Protein AF-A0A0Q9QAR9-F1 (afdb_monomer_lite)

Foldseek 3Di:
DVVVVCVVVVVVVVVVVVVVVVVPPPPFVQDKDKEKAWEWDAACLGWIKIWIKIWIKGFQDPPDDCPRVLSRVQLHVQLHCLRHHDDPVRRDAAQDWGDRDPPDRDPGMDTDTIGTHDMDIHQDPVNCCVVVDD

Structure (mmCIF, N/CA/C/O backbone):
data_AF-A0A0Q9QAR9-F1
#
_entry.id   AF-A0A0Q9QAR9-F1
#
loop_
_atom_site.group_PDB
_atom_site.id
_atom_site.type_symbol
_atom_site.label_atom_id
_atom_site.label_alt_id
_atom_site.label_comp_id
_atom_site.label_asym_id
_atom_site.label_entity_id
_atom_site.label_seq_id
_atom_site.pdbx_PDB_ins_code
_atom_site.Cartn_x
_atom_site.Cartn_y
_atom_site.Cartn_z
_atom_site.occupancy
_atom_site.B_iso_or_equiv
_atom_site.auth_seq_id
_atom_site.auth_comp_id
_atom_site.auth_asym_id
_atom_site.auth_atom_id
_atom_site.pdbx_PDB_model_num
ATOM 1 N N . MET A 1 1 ? 28.937 3.954 -63.481 1.00 58.88 1 MET A N 1
ATOM 2 C CA . MET A 1 1 ? 29.493 3.533 -62.172 1.00 58.88 1 MET A CA 1
ATOM 3 C C . MET A 1 1 ? 28.773 4.138 -60.965 1.00 58.88 1 MET A C 1
ATOM 5 O O . MET A 1 1 ? 28.545 3.402 -60.018 1.00 58.88 1 MET A O 1
ATOM 9 N N . ALA A 1 2 ? 28.341 5.407 -60.992 1.00 59.66 2 ALA A N 1
ATOM 10 C CA . ALA A 1 2 ? 27.638 6.045 -59.862 1.00 59.66 2 ALA A CA 1
ATOM 11 C C . ALA A 1 2 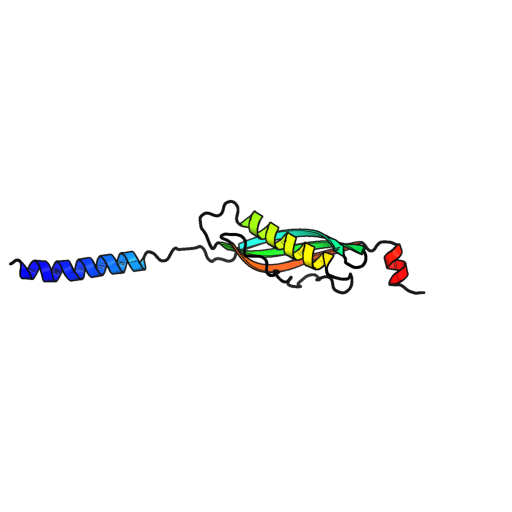? 26.324 5.349 -59.430 1.00 59.66 2 ALA A C 1
ATOM 13 O O . ALA A 1 2 ? 26.006 5.299 -58.247 1.00 59.66 2 ALA A O 1
ATOM 14 N N . TYR A 1 3 ? 25.590 4.754 -60.377 1.00 63.56 3 TYR A N 1
ATOM 15 C CA . TYR A 1 3 ? 24.317 4.070 -60.105 1.00 63.56 3 TYR A CA 1
ATOM 16 C C . TYR A 1 3 ? 24.479 2.788 -59.268 1.00 63.56 3 TYR A C 1
ATOM 18 O O . TYR A 1 3 ? 23.640 2.484 -58.429 1.00 63.56 3 TYR A O 1
ATOM 26 N N . LEU A 1 4 ? 25.590 2.066 -59.451 1.00 65.81 4 LEU A N 1
ATOM 27 C CA . LEU A 1 4 ? 25.896 0.833 -58.714 1.00 65.81 4 LEU A CA 1
ATOM 28 C C . LEU A 1 4 ? 26.221 1.111 -57.241 1.00 65.81 4 LEU A C 1
ATOM 30 O O . LEU A 1 4 ? 25.831 0.344 -56.369 1.00 65.81 4 LEU A O 1
ATOM 34 N N . LEU A 1 5 ? 26.879 2.240 -56.961 1.00 62.81 5 LEU A N 1
ATOM 35 C CA . LEU A 1 5 ? 27.154 2.689 -55.595 1.00 62.81 5 LEU A CA 1
ATOM 36 C C . LEU A 1 5 ? 25.866 3.076 -54.858 1.00 62.81 5 LEU A C 1
ATOM 38 O O . LEU A 1 5 ? 25.687 2.691 -53.707 1.00 62.81 5 LEU A O 1
ATOM 42 N N . LEU A 1 6 ? 24.935 3.764 -55.525 1.00 64.94 6 LEU A N 1
ATOM 43 C CA . LEU A 1 6 ? 23.644 4.144 -54.936 1.00 64.94 6 LEU A CA 1
ATOM 44 C C . LEU A 1 6 ? 22.796 2.929 -54.532 1.00 64.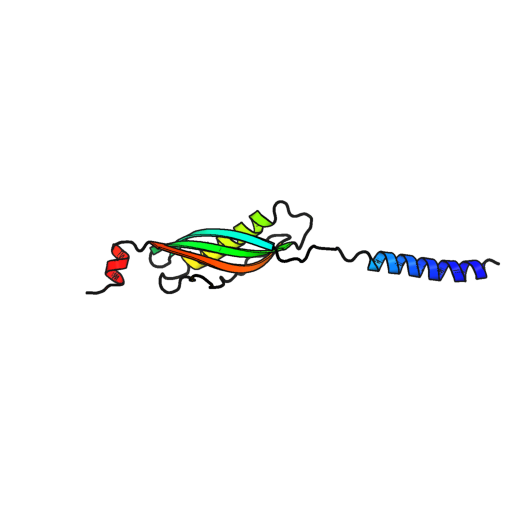94 6 LEU A C 1
ATOM 46 O O . LEU A 1 6 ? 22.219 2.925 -53.447 1.00 64.94 6 LEU A O 1
ATOM 50 N N . VAL A 1 7 ? 22.772 1.879 -55.359 1.00 72.00 7 VAL A N 1
ATOM 51 C CA . VAL A 1 7 ? 22.004 0.649 -55.083 1.00 72.00 7 VAL A CA 1
ATOM 52 C C . VAL A 1 7 ? 22.530 -0.108 -53.861 1.00 72.00 7 VAL A C 1
ATOM 54 O O . VAL A 1 7 ? 21.760 -0.810 -53.219 1.00 72.00 7 VAL A O 1
ATOM 57 N N . ILE A 1 8 ? 23.807 0.050 -53.501 1.00 72.00 8 ILE A N 1
ATOM 58 C CA . ILE A 1 8 ? 24.403 -0.605 -52.324 1.00 72.00 8 ILE A CA 1
ATOM 59 C C . ILE A 1 8 ? 24.289 0.288 -51.084 1.00 72.00 8 ILE A C 1
ATOM 61 O O . ILE A 1 8 ? 23.971 -0.194 -49.999 1.00 72.00 8 ILE A O 1
ATOM 65 N N . ILE A 1 9 ? 24.510 1.596 -51.234 1.00 75.00 9 ILE A N 1
ATOM 66 C CA . ILE A 1 9 ? 24.526 2.536 -50.106 1.00 75.00 9 ILE A CA 1
ATOM 67 C C . ILE A 1 9 ? 23.124 2.717 -49.513 1.00 75.00 9 ILE A C 1
ATOM 69 O O . ILE A 1 9 ? 22.976 2.712 -48.295 1.00 75.00 9 ILE A O 1
ATOM 73 N N . VAL A 1 10 ? 22.085 2.836 -50.344 1.00 74.94 10 VAL A N 1
ATOM 74 C CA . VAL A 1 10 ? 20.708 3.065 -49.872 1.00 74.94 10 VAL A CA 1
ATOM 75 C C . VAL A 1 10 ? 20.183 1.937 -48.966 1.00 74.94 10 VAL A C 1
ATOM 77 O O . VAL A 1 10 ? 19.732 2.249 -47.861 1.00 74.94 10 VAL A O 1
ATOM 80 N N . PRO A 1 11 ? 20.252 0.643 -49.339 1.00 74.06 11 PRO A N 1
ATOM 81 C CA . PRO A 1 11 ? 19.803 -0.430 -48.454 1.00 74.06 11 PRO A CA 1
ATOM 82 C C . PRO A 1 11 ? 20.705 -0.583 -47.228 1.00 74.06 11 PRO A C 1
ATOM 84 O O . PRO A 1 11 ? 20.200 -0.917 -46.160 1.00 74.06 11 PRO A O 1
ATOM 87 N N . LEU A 1 12 ? 22.006 -0.287 -47.340 1.00 79.38 12 LEU A N 1
ATOM 88 C CA . LEU A 1 12 ? 22.921 -0.321 -46.199 1.00 79.38 12 LEU A CA 1
ATOM 89 C C . LEU A 1 12 ? 22.542 0.733 -45.149 1.00 79.38 12 LE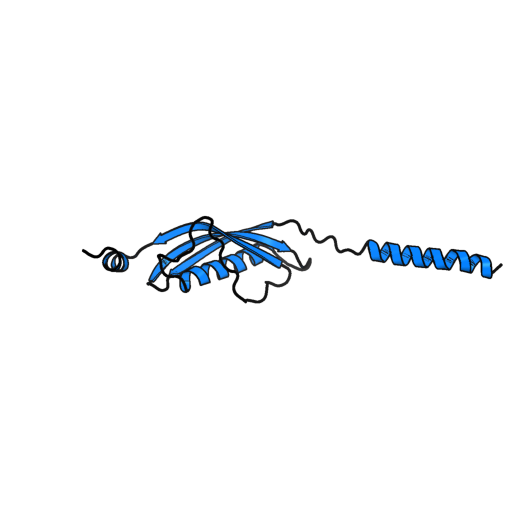U A C 1
ATOM 91 O O . LEU A 1 12 ? 22.476 0.418 -43.966 1.00 79.38 12 LEU A O 1
ATOM 95 N N . VAL A 1 13 ? 22.236 1.961 -45.579 1.00 77.19 13 VAL A N 1
ATOM 96 C CA . VAL A 1 13 ? 21.789 3.046 -44.690 1.00 77.19 13 VAL A CA 1
ATOM 97 C C . VAL A 1 13 ? 20.404 2.751 -44.109 1.00 77.19 13 VAL A C 1
ATOM 99 O O . VAL A 1 13 ? 20.169 2.976 -42.925 1.00 77.19 13 VAL A O 1
ATOM 102 N N . ALA A 1 14 ? 19.483 2.201 -44.903 1.00 74.50 14 ALA A N 1
ATOM 103 C CA . ALA A 1 14 ? 18.174 1.791 -44.397 1.00 74.50 14 ALA A CA 1
ATOM 104 C C . ALA A 1 14 ? 18.300 0.685 -43.335 1.00 74.50 14 ALA A C 1
ATOM 106 O O . ALA A 1 14 ? 17.637 0.746 -42.300 1.00 74.50 14 ALA A O 1
ATOM 107 N N . TYR A 1 15 ? 19.192 -0.284 -43.558 1.00 76.12 15 TYR A N 1
ATOM 108 C CA . TYR A 1 15 ? 19.470 -1.359 -42.612 1.00 76.12 15 TYR A CA 1
ATOM 109 C C . TYR A 1 15 ? 20.118 -0.840 -41.325 1.00 76.12 15 TYR A C 1
ATOM 111 O O . TYR A 1 15 ? 19.693 -1.230 -40.240 1.00 76.12 15 TYR A O 1
ATOM 119 N N . THR A 1 16 ? 21.089 0.076 -41.405 1.00 71.94 16 THR A N 1
ATOM 120 C CA . THR A 1 16 ? 21.712 0.651 -40.202 1.00 71.94 16 THR A CA 1
ATOM 121 C C . THR A 1 16 ? 20.734 1.511 -39.411 1.00 71.94 16 THR A C 1
ATOM 123 O O . THR A 1 16 ? 20.655 1.354 -38.198 1.00 71.94 16 THR A O 1
ATOM 126 N N . VAL A 1 17 ? 19.922 2.348 -40.063 1.00 74.25 17 VAL A N 1
ATOM 127 C CA . VAL A 1 17 ? 18.885 3.147 -39.382 1.00 74.25 17 VAL A CA 1
ATOM 128 C C . VAL A 1 17 ? 17.833 2.249 -38.730 1.00 74.25 17 VAL A C 1
ATOM 130 O O . VAL A 1 17 ? 17.424 2.500 -37.596 1.00 74.25 17 VAL A O 1
ATOM 133 N N . TRP A 1 18 ? 17.411 1.184 -39.412 1.00 71.44 18 TRP A N 1
ATOM 134 C CA . TRP A 1 18 ? 16.458 0.220 -38.864 1.00 71.44 18 TRP A CA 1
ATOM 135 C C . TRP A 1 18 ? 17.045 -0.586 -37.699 1.00 71.44 18 TRP A C 1
ATOM 137 O O . TRP A 1 18 ? 16.383 -0.758 -36.677 1.00 71.44 18 TRP A O 1
ATOM 147 N N . SER A 1 19 ? 18.305 -1.012 -37.807 1.00 62.31 19 SER A N 1
ATOM 148 C CA . SER A 1 19 ? 19.016 -1.732 -36.748 1.00 62.31 19 SER A CA 1
ATOM 149 C C . SER A 1 19 ? 19.245 -0.851 -35.520 1.00 62.31 19 SER A C 1
ATOM 151 O O . SER A 1 19 ? 19.011 -1.301 -34.405 1.00 62.31 19 SER A O 1
ATOM 153 N N . VAL A 1 20 ? 19.648 0.411 -35.698 1.00 62.09 20 VAL A N 1
ATOM 154 C CA . VAL A 1 20 ? 19.824 1.363 -34.588 1.00 62.09 20 VAL A CA 1
ATOM 155 C C . VAL A 1 20 ? 18.483 1.659 -33.912 1.00 62.09 20 VAL A C 1
ATOM 157 O O . VAL A 1 20 ? 18.403 1.666 -32.685 1.00 62.09 20 VAL A O 1
ATOM 160 N N . ARG A 1 21 ? 17.401 1.815 -34.689 1.00 59.09 21 ARG A N 1
ATOM 161 C CA . ARG A 1 21 ? 16.047 1.978 -34.136 1.00 59.09 21 ARG A CA 1
ATOM 162 C C . ARG A 1 21 ? 15.565 0.760 -33.348 1.00 59.09 21 ARG A C 1
ATOM 164 O O . ARG A 1 21 ? 14.929 0.957 -32.323 1.00 59.09 21 ARG A O 1
ATOM 171 N N . ARG A 1 22 ? 15.877 -0.469 -33.777 1.00 55.59 22 ARG A N 1
ATOM 172 C CA . ARG A 1 22 ? 15.522 -1.685 -33.018 1.00 55.59 22 ARG A CA 1
ATOM 173 C C . ARG A 1 22 ? 16.310 -1.851 -31.721 1.00 55.59 22 ARG A C 1
ATOM 175 O O . ARG A 1 22 ? 15.789 -2.436 -30.788 1.00 55.59 22 ARG A O 1
ATOM 182 N N . VAL A 1 23 ? 17.553 -1.376 -31.664 1.00 53.91 23 VAL A N 1
ATOM 183 C CA . VAL A 1 23 ? 18.396 -1.503 -30.458 1.00 53.91 23 VAL A CA 1
ATOM 184 C C . VAL A 1 23 ? 18.028 -0.458 -29.395 1.00 53.91 23 VAL A C 1
ATOM 186 O O . VAL A 1 23 ? 18.443 -0.574 -28.251 1.00 53.91 23 VAL A O 1
ATOM 189 N N . THR A 1 24 ? 17.206 0.536 -29.743 1.00 45.97 24 THR A N 1
ATOM 190 C CA . THR A 1 24 ? 16.729 1.562 -28.805 1.00 45.97 24 THR A CA 1
ATOM 191 C C . THR A 1 24 ? 15.353 1.202 -28.233 1.00 45.97 24 THR A C 1
ATOM 193 O O . THR A 1 24 ? 14.478 2.055 -28.120 1.00 45.97 24 THR A O 1
ATOM 196 N N . GLU A 1 25 ? 15.124 -0.063 -27.889 1.00 46.88 25 GLU A N 1
ATOM 197 C CA . GLU A 1 25 ? 14.182 -0.349 -26.808 1.00 46.88 25 GLU A CA 1
ATOM 198 C C . GLU A 1 25 ? 14.959 -0.062 -25.524 1.00 46.88 25 GLU A C 1
ATOM 200 O O . GLU A 1 25 ? 15.987 -0.706 -25.291 1.00 46.88 25 GLU A O 1
ATOM 205 N N . PRO A 1 26 ? 14.584 0.956 -24.732 1.00 54.59 26 PRO A N 1
ATOM 206 C CA . PRO A 1 26 ? 15.240 1.158 -23.461 1.00 54.59 26 PRO A CA 1
ATOM 207 C C . PRO A 1 26 ? 14.968 -0.103 -22.644 1.00 54.59 26 PRO A C 1
ATOM 209 O O . PRO A 1 26 ? 13.824 -0.412 -22.323 1.00 54.59 26 PRO A O 1
ATOM 212 N N . TRP A 1 27 ? 16.027 -0.857 -22.381 1.00 50.94 27 TRP A N 1
ATOM 213 C CA . TRP A 1 27 ? 16.095 -1.999 -21.475 1.00 50.94 27 TRP A CA 1
ATOM 214 C C . TRP A 1 27 ? 15.795 -1.548 -20.041 1.00 50.94 27 TRP A C 1
ATOM 216 O O . TRP A 1 27 ? 16.640 -1.625 -19.152 1.00 50.94 27 TRP A O 1
ATOM 226 N N . PHE A 1 28 ? 14.620 -0.974 -19.807 1.00 55.56 28 PHE A N 1
ATOM 227 C CA . PHE A 1 28 ? 14.146 -0.774 -18.456 1.00 55.56 28 PHE A CA 1
ATOM 228 C C . PHE A 1 28 ? 14.027 -2.158 -17.839 1.00 55.56 28 PHE A C 1
ATOM 230 O O . PHE A 1 28 ? 13.405 -3.058 -18.404 1.00 55.56 28 PHE A O 1
ATOM 237 N N . ASP A 1 29 ? 14.727 -2.331 -16.726 1.00 60.78 29 ASP A N 1
ATOM 238 C CA . ASP A 1 29 ? 14.614 -3.492 -15.866 1.00 60.78 29 ASP A CA 1
ATOM 239 C C . ASP A 1 29 ? 13.186 -3.493 -15.304 1.00 60.78 29 ASP A C 1
ATOM 241 O O . ASP A 1 29 ? 12.920 -2.936 -14.243 1.00 60.78 29 ASP A O 1
ATOM 245 N N . ASP A 1 30 ? 12.253 -4.042 -16.085 1.00 65.25 30 ASP A N 1
ATOM 246 C CA . ASP A 1 30 ? 10.821 -4.162 -15.771 1.00 65.25 30 ASP A CA 1
ATOM 247 C C . ASP A 1 30 ? 10.571 -5.325 -14.793 1.00 65.25 30 ASP A C 1
ATOM 249 O O . ASP A 1 30 ? 9.459 -5.833 -14.651 1.00 65.25 30 ASP A O 1
ATOM 253 N N . ALA A 1 31 ? 11.636 -5.798 -14.136 1.00 78.44 31 ALA A N 1
ATOM 254 C CA . ALA A 1 31 ? 11.539 -6.776 -13.077 1.00 78.44 31 ALA A CA 1
ATOM 255 C C . ALA A 1 31 ? 10.823 -6.138 -11.875 1.00 78.44 31 ALA A C 1
ATOM 257 O O . ALA A 1 31 ? 11.229 -5.060 -11.424 1.00 78.44 31 ALA A O 1
ATOM 258 N N . PRO A 1 32 ? 9.786 -6.797 -11.330 1.00 84.69 32 PRO A N 1
ATOM 259 C CA . PRO A 1 32 ? 9.137 -6.330 -10.119 1.00 84.69 32 PRO A CA 1
ATOM 260 C C . PRO A 1 32 ? 10.148 -6.313 -8.972 1.00 84.69 32 PRO A C 1
ATOM 262 O O . PRO A 1 32 ? 10.948 -7.236 -8.793 1.00 84.69 32 PRO A O 1
ATOM 265 N N . ARG A 1 33 ? 10.118 -5.228 -8.207 1.00 90.06 33 ARG A N 1
ATOM 266 C CA . ARG A 1 33 ? 10.948 -4.995 -7.028 1.00 90.06 33 ARG A CA 1
ATOM 267 C C . ARG A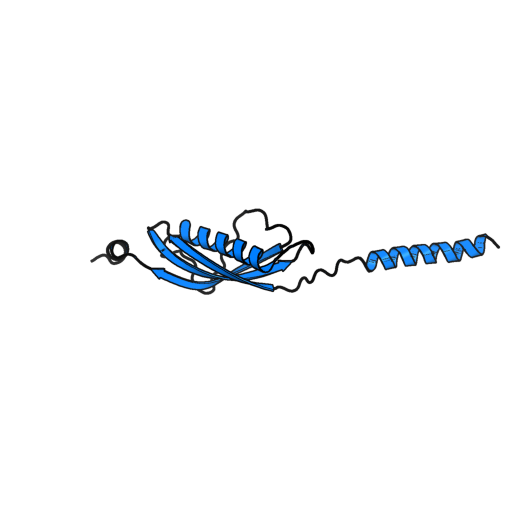 1 33 ? 10.062 -4.835 -5.807 1.00 90.06 33 ARG A C 1
ATOM 269 O O . ARG A 1 33 ? 8.889 -4.493 -5.921 1.00 90.06 33 ARG A O 1
ATOM 276 N N . HIS A 1 34 ? 10.656 -5.063 -4.645 1.00 93.06 34 HIS A N 1
ATOM 277 C CA . HIS A 1 34 ? 9.957 -5.070 -3.369 1.00 93.06 34 HIS A CA 1
ATOM 278 C C . HIS A 1 34 ? 10.530 -3.980 -2.463 1.00 93.06 34 HIS A C 1
ATOM 280 O O . HIS A 1 34 ? 11.746 -3.786 -2.423 1.00 93.06 34 HIS A O 1
ATOM 286 N N . ALA A 1 35 ? 9.656 -3.265 -1.764 1.00 93.62 35 ALA A N 1
ATOM 287 C CA . ALA A 1 35 ? 9.990 -2.321 -0.704 1.00 93.62 35 ALA A CA 1
ATOM 288 C C . ALA A 1 35 ? 9.091 -2.583 0.510 1.00 93.62 35 ALA A C 1
ATOM 290 O O . ALA A 1 35 ? 8.028 -3.192 0.390 1.00 93.62 35 ALA A O 1
ATOM 291 N N . TRP A 1 36 ? 9.504 -2.105 1.680 1.00 95.38 36 TRP A N 1
ATOM 292 C CA . TRP A 1 36 ? 8.721 -2.208 2.909 1.00 95.38 36 TRP A CA 1
ATOM 293 C C . TRP A 1 36 ? 8.154 -0.846 3.288 1.00 95.38 36 TRP A C 1
ATOM 295 O O . TRP A 1 36 ? 8.881 0.144 3.305 1.00 95.38 36 TRP A O 1
ATOM 305 N N . ALA A 1 37 ? 6.867 -0.806 3.622 1.00 94.62 37 ALA A N 1
ATOM 306 C CA . ALA A 1 37 ? 6.187 0.386 4.110 1.00 94.62 37 ALA A CA 1
ATOM 307 C C . ALA A 1 37 ? 5.577 0.124 5.489 1.00 94.62 37 ALA A C 1
ATOM 309 O O . ALA A 1 37 ? 5.052 -0.959 5.754 1.00 94.62 37 ALA A O 1
ATOM 310 N N . SER A 1 38 ? 5.606 1.127 6.368 1.00 95.31 38 SER A N 1
ATOM 311 C CA . SER A 1 38 ? 4.969 1.041 7.684 1.00 95.31 38 SER A CA 1
ATOM 312 C C . SER A 1 38 ? 4.230 2.328 8.023 1.00 95.31 38 SER A C 1
ATOM 314 O O . SER A 1 38 ? 4.762 3.424 7.886 1.00 95.31 38 SER A O 1
ATOM 316 N N . ALA A 1 39 ? 2.992 2.217 8.494 1.00 94.44 39 ALA A N 1
ATOM 317 C CA . ALA A 1 39 ? 2.208 3.374 8.896 1.00 94.44 39 ALA A CA 1
ATOM 318 C C . ALA A 1 39 ? 1.577 3.153 10.265 1.00 94.44 39 ALA A C 1
ATOM 320 O O . ALA A 1 39 ? 1.020 2.097 10.557 1.00 94.44 39 ALA A O 1
ATOM 321 N N . ARG A 1 40 ? 1.623 4.198 11.094 1.00 93.19 40 ARG A N 1
ATOM 322 C CA . ARG A 1 40 ? 0.891 4.275 12.357 1.00 93.19 40 ARG A CA 1
ATOM 323 C C . ARG A 1 40 ? -0.010 5.498 12.338 1.00 93.19 40 ARG A C 1
ATOM 325 O O . ARG A 1 40 ? 0.470 6.608 12.113 1.00 93.19 40 ARG A O 1
ATOM 332 N N . ALA A 1 41 ? -1.297 5.302 12.585 1.00 92.00 41 ALA A N 1
ATOM 333 C CA . ALA A 1 41 ? -2.271 6.384 12.659 1.00 92.00 41 ALA A CA 1
ATOM 334 C C . ALA A 1 41 ? -3.466 5.994 13.534 1.00 92.00 41 ALA A C 1
ATOM 336 O O . ALA A 1 41 ? -3.628 4.833 13.910 1.00 92.00 41 ALA A O 1
ATOM 337 N N . SER A 1 42 ? -4.292 6.981 13.871 1.00 91.56 42 SER A N 1
ATOM 338 C CA . SER A 1 42 ? -5.580 6.731 14.512 1.00 91.56 42 SER A CA 1
ATOM 339 C C . SER A 1 42 ? -6.643 6.457 13.454 1.00 91.56 42 SER A C 1
ATOM 341 O O . SER A 1 42 ? -6.738 7.200 12.476 1.00 91.56 42 SER A O 1
ATOM 343 N N . SER A 1 43 ? -7.437 5.412 13.664 1.00 91.25 43 SER A N 1
ATOM 344 C CA . SER A 1 43 ? -8.596 5.086 12.843 1.00 91.25 43 SER A CA 1
ATOM 345 C C . SER A 1 43 ? -9.714 6.118 13.006 1.00 91.25 43 SER A C 1
ATOM 347 O O . SER A 1 43 ? -9.692 6.934 13.934 1.00 91.25 43 SER A O 1
ATOM 349 N N . ALA A 1 44 ? -10.724 6.074 12.135 1.00 89.31 44 ALA A N 1
ATOM 350 C CA . ALA A 1 44 ? -11.860 7.002 12.171 1.00 89.31 44 ALA A CA 1
ATOM 351 C C . ALA A 1 44 ? -12.653 6.956 13.496 1.00 89.31 44 ALA A C 1
ATOM 353 O O . ALA A 1 44 ? -13.288 7.929 13.896 1.00 89.31 44 ALA A O 1
ATOM 354 N N . ASP A 1 45 ? -12.616 5.815 14.177 1.00 86.94 45 ASP A N 1
ATOM 355 C CA . ASP A 1 45 ? -13.193 5.526 15.491 1.00 86.94 45 ASP A CA 1
ATOM 356 C C . ASP A 1 45 ? -12.195 5.699 16.656 1.00 86.94 45 ASP A C 1
ATOM 358 O O . ASP A 1 45 ? -12.532 5.439 17.810 1.00 86.94 45 ASP A O 1
ATOM 362 N N . GLY A 1 46 ? -10.987 6.200 16.383 1.00 84.06 46 GLY A N 1
ATOM 363 C CA . GLY A 1 46 ? -10.024 6.628 17.399 1.00 84.06 46 GLY A CA 1
ATOM 364 C C . GLY A 1 46 ? -9.146 5.520 17.985 1.00 84.06 46 GLY A C 1
ATOM 365 O O . GLY A 1 46 ? -8.484 5.758 18.997 1.00 84.06 46 GLY A O 1
ATOM 366 N N . ALA A 1 47 ? -9.104 4.326 17.385 1.00 86.94 47 ALA A N 1
ATOM 367 C CA . ALA A 1 47 ? -8.116 3.314 17.758 1.00 86.94 47 ALA A CA 1
ATOM 368 C C . ALA A 1 47 ? -6.766 3.613 17.113 1.00 86.94 47 ALA A C 1
ATOM 370 O O . ALA A 1 47 ? -6.706 4.049 15.968 1.00 86.94 47 ALA A O 1
ATOM 371 N N . LEU A 1 48 ? -5.674 3.336 17.817 1.00 90.56 48 LEU A N 1
ATOM 372 C CA . LEU A 1 48 ? -4.344 3.419 17.224 1.00 90.56 48 LEU A CA 1
ATOM 373 C C . LEU A 1 48 ? -4.079 2.133 16.447 1.00 90.56 48 LEU A C 1
ATOM 375 O O . LEU A 1 48 ? -4.049 1.060 17.037 1.00 90.56 48 LEU A O 1
ATOM 379 N N . ALA A 1 49 ? -3.862 2.236 15.141 1.00 92.25 49 ALA A N 1
ATOM 380 C CA . ALA A 1 49 ? -3.481 1.109 14.303 1.00 92.25 49 ALA A CA 1
ATOM 381 C C . ALA A 1 49 ? -2.067 1.305 13.752 1.00 92.25 49 ALA A C 1
ATOM 383 O O . ALA A 1 49 ? -1.658 2.421 13.410 1.00 92.25 49 ALA A O 1
ATOM 384 N N . ARG A 1 50 ? -1.325 0.205 13.671 1.00 93.50 50 ARG A N 1
ATOM 385 C CA . ARG A 1 50 ? -0.038 0.081 13.000 1.00 93.50 50 ARG A CA 1
ATOM 386 C C . ARG A 1 50 ? -0.170 -1.000 11.936 1.00 93.50 50 ARG A C 1
ATOM 388 O O . ARG A 1 50 ? -0.487 -2.141 12.253 1.00 93.50 50 ARG A O 1
ATOM 395 N N . LEU A 1 51 ? 0.093 -0.633 10.691 1.00 93.81 51 LEU A N 1
ATOM 396 C CA . LEU A 1 51 ? 0.120 -1.552 9.561 1.00 93.81 51 LEU A CA 1
ATOM 397 C C . LEU A 1 51 ? 1.518 -1.560 8.952 1.00 93.81 51 LEU A C 1
ATOM 399 O O . LEU A 1 51 ? 2.158 -0.512 8.847 1.00 93.81 51 LEU A O 1
ATOM 403 N N . GLU A 1 52 ? 1.967 -2.733 8.535 1.00 95.38 52 GLU A N 1
ATOM 404 C CA . GLU A 1 52 ? 3.178 -2.929 7.742 1.00 95.38 52 GLU A CA 1
ATOM 405 C C . GLU A 1 52 ? 2.780 -3.650 6.460 1.00 95.38 52 GLU A C 1
ATOM 407 O O . GLU A 1 52 ? 1.937 -4.550 6.490 1.00 95.38 52 GLU A O 1
ATOM 412 N N . ALA A 1 53 ? 3.345 -3.227 5.334 1.00 96.00 53 ALA A N 1
ATOM 413 C CA . ALA A 1 53 ? 3.030 -3.783 4.031 1.00 96.00 53 ALA A CA 1
ATOM 414 C C . ALA A 1 53 ? 4.272 -3.955 3.171 1.00 96.00 53 ALA A C 1
ATOM 416 O O . ALA A 1 53 ? 5.233 -3.185 3.248 1.00 96.00 53 ALA A O 1
ATOM 417 N N . GLU A 1 54 ? 4.198 -4.959 2.314 1.00 96.56 54 GLU A N 1
ATOM 418 C CA . GLU A 1 54 ? 5.111 -5.157 1.209 1.00 96.56 54 GLU A CA 1
ATOM 419 C C . GLU A 1 54 ? 4.581 -4.399 -0.011 1.00 96.56 54 GLU A C 1
ATOM 421 O O . GLU A 1 54 ? 3.412 -4.517 -0.388 1.00 96.56 54 GLU A O 1
ATOM 426 N N . VAL A 1 55 ? 5.445 -3.594 -0.617 1.00 95.12 55 VAL A N 1
ATOM 427 C CA . VAL A 1 55 ? 5.145 -2.774 -1.787 1.00 95.12 55 VAL A CA 1
ATOM 428 C C . VAL A 1 55 ? 5.847 -3.379 -2.989 1.00 95.12 55 VAL A C 1
ATOM 430 O O . VAL A 1 55 ? 7.077 -3.423 -3.024 1.00 95.12 55 VAL A O 1
ATOM 433 N N . THR A 1 56 ? 5.078 -3.805 -3.988 1.00 94.12 56 THR A N 1
ATOM 434 C CA . THR A 1 56 ? 5.630 -4.247 -5.272 1.00 94.12 56 THR A CA 1
ATOM 435 C C . THR A 1 56 ? 5.654 -3.067 -6.232 1.00 94.12 56 THR A C 1
ATOM 437 O O . THR A 1 56 ? 4.631 -2.413 -6.437 1.00 94.12 56 THR A O 1
ATOM 440 N N . TYR A 1 57 ? 6.811 -2.769 -6.815 1.00 92.56 57 TYR A N 1
ATOM 441 C CA . TYR A 1 57 ? 6.990 -1.630 -7.710 1.0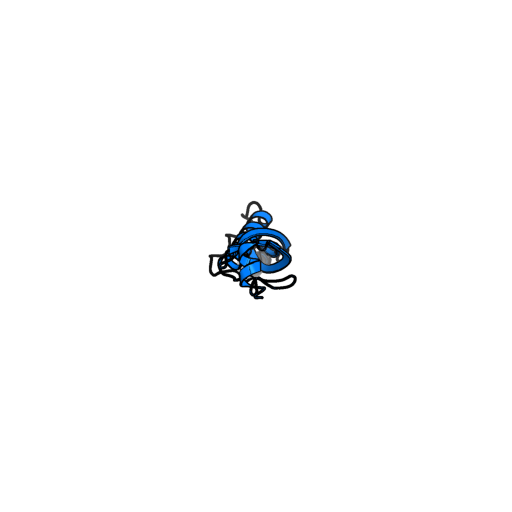0 92.56 57 TYR A CA 1
ATOM 442 C C . TYR A 1 57 ? 7.935 -1.942 -8.870 1.00 92.56 57 TYR A C 1
ATOM 444 O O . TYR A 1 57 ? 8.763 -2.849 -8.809 1.00 92.56 57 TYR A O 1
ATOM 452 N N . ARG A 1 58 ? 7.854 -1.121 -9.914 1.00 90.81 58 ARG A N 1
ATOM 453 C CA . ARG A 1 58 ? 8.747 -1.124 -11.075 1.00 90.81 58 ARG A CA 1
ATOM 454 C C . ARG A 1 58 ? 9.268 0.279 -11.358 1.00 90.81 58 ARG A C 1
ATOM 456 O O . ARG A 1 58 ? 8.614 1.279 -11.054 1.00 90.81 58 ARG A O 1
ATOM 463 N N . ILE A 1 59 ? 10.461 0.361 -11.937 1.00 89.06 59 ILE A N 1
ATOM 464 C CA . ILE A 1 59 ? 11.114 1.636 -12.253 1.00 89.06 59 ILE A CA 1
ATOM 465 C C . ILE A 1 59 ? 10.750 2.020 -13.685 1.00 89.06 59 ILE A C 1
ATOM 467 O O . ILE A 1 59 ? 11.061 1.292 -14.623 1.00 89.06 59 ILE A O 1
ATOM 471 N N . THR A 1 60 ? 10.109 3.173 -13.855 1.00 87.06 60 THR A N 1
ATOM 472 C CA . THR A 1 60 ? 9.664 3.683 -15.161 1.00 87.06 60 THR A CA 1
ATOM 473 C C . THR A 1 60 ? 10.562 4.796 -15.707 1.00 87.06 60 THR A C 1
ATOM 475 O O . THR A 1 60 ? 10.476 5.117 -16.891 1.00 87.06 60 THR A O 1
ATOM 478 N N . ASP A 1 61 ? 11.454 5.361 -14.882 1.00 84.19 61 ASP A N 1
ATOM 479 C CA . ASP A 1 61 ? 12.452 6.360 -15.285 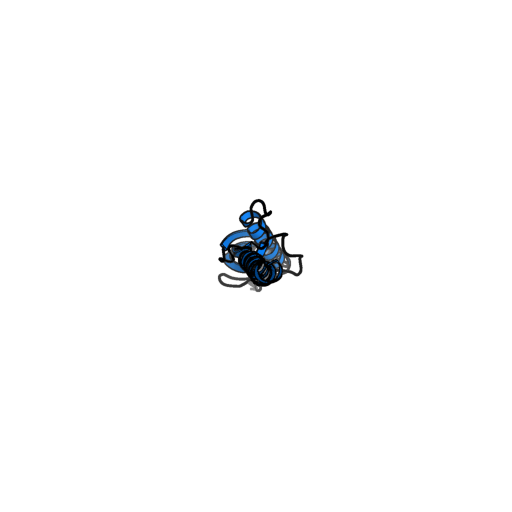1.00 84.19 61 ASP A CA 1
ATOM 480 C C . ASP A 1 61 ? 13.820 6.085 -14.630 1.00 84.19 61 ASP A C 1
ATOM 482 O O . ASP A 1 61 ? 13.938 5.878 -13.422 1.00 84.19 61 ASP A O 1
ATOM 486 N N . ALA A 1 62 ? 14.885 6.125 -15.433 1.00 75.12 62 ALA A N 1
ATOM 487 C CA . ALA A 1 62 ? 16.261 5.896 -15.000 1.00 75.12 62 ALA A CA 1
ATOM 488 C C . ALA A 1 62 ? 16.838 7.079 -14.197 1.00 75.12 62 ALA A C 1
ATOM 490 O O . ALA A 1 62 ? 17.886 6.944 -13.566 1.00 75.12 62 ALA A O 1
ATOM 491 N N . GLY A 1 63 ? 16.177 8.242 -14.222 1.00 82.12 63 GLY A N 1
ATOM 492 C CA . GLY A 1 63 ? 16.559 9.432 -13.462 1.00 82.12 63 GLY A CA 1
ATOM 493 C C . GLY A 1 63 ? 16.189 9.391 -11.975 1.00 82.12 63 GLY A C 1
ATOM 494 O O . GLY A 1 63 ? 16.580 10.295 -11.229 1.00 82.12 63 GLY A O 1
ATOM 495 N N . VAL A 1 64 ? 15.450 8.370 -11.528 1.00 83.81 64 VAL A N 1
ATOM 496 C CA . VAL A 1 64 ? 14.976 8.272 -10.144 1.00 83.81 64 VAL A CA 1
ATOM 497 C C . VAL A 1 64 ? 16.129 8.047 -9.176 1.00 83.81 64 VAL A C 1
ATOM 499 O O . VAL A 1 64 ? 16.848 7.049 -9.225 1.00 83.81 64 VAL A O 1
ATOM 502 N N . ARG A 1 65 ? 16.267 8.975 -8.227 1.00 81.12 65 ARG A N 1
ATOM 503 C CA . ARG A 1 65 ? 17.128 8.799 -7.058 1.00 81.12 65 ARG A CA 1
ATOM 504 C C . ARG A 1 65 ? 16.320 8.101 -5.965 1.00 81.12 65 ARG A C 1
ATOM 506 O O . ARG A 1 65 ? 15.314 8.642 -5.520 1.00 81.12 65 ARG A O 1
ATOM 513 N N . SER A 1 66 ? 16.789 6.924 -5.555 1.00 89.44 66 SER A N 1
ATOM 514 C CA . SER A 1 66 ? 16.178 6.059 -4.535 1.00 89.44 66 SER A CA 1
ATOM 515 C C . SER A 1 66 ? 14.724 5.639 -4.834 1.00 89.44 66 SER A C 1
ATOM 517 O O . SER A 1 66 ? 13.785 6.125 -4.205 1.00 89.44 66 SER A O 1
ATOM 519 N N . PRO A 1 67 ? 14.507 4.747 -5.820 1.00 89.56 67 PRO A N 1
ATOM 520 C CA . PRO A 1 67 ? 13.164 4.277 -6.173 1.00 89.56 67 PRO A CA 1
ATOM 521 C C . PRO A 1 67 ? 12.495 3.480 -5.042 1.00 89.56 67 PRO A C 1
ATOM 523 O O . PRO A 1 67 ? 11.276 3.513 -4.918 1.00 89.56 67 PRO A O 1
ATOM 526 N N . GLU A 1 68 ? 13.287 2.812 -4.200 1.00 91.25 68 GLU A N 1
ATOM 527 C CA . GLU A 1 68 ? 12.804 2.064 -3.037 1.00 91.25 68 GLU A CA 1
ATOM 528 C C . GLU A 1 68 ? 12.163 2.987 -1.994 1.00 91.25 68 GLU A C 1
ATOM 530 O O . GLU A 1 68 ? 11.028 2.745 -1.596 1.00 91.25 68 GLU A O 1
ATOM 535 N N . ASP A 1 69 ? 12.831 4.088 -1.626 1.00 91.75 69 ASP A N 1
ATOM 536 C CA . ASP A 1 69 ? 12.295 5.058 -0.660 1.00 91.75 69 ASP A CA 1
ATOM 537 C C . ASP A 1 69 ? 11.005 5.709 -1.174 1.00 91.75 69 ASP A C 1
ATOM 539 O O . ASP A 1 69 ? 10.064 5.940 -0.417 1.00 91.75 69 ASP A O 1
ATOM 543 N N . GLN A 1 70 ? 10.935 5.991 -2.480 1.00 91.56 70 GLN A N 1
ATOM 544 C CA . GLN A 1 70 ? 9.726 6.542 -3.091 1.00 91.56 70 GLN A CA 1
ATOM 545 C C . GLN A 1 70 ? 8.573 5.534 -3.079 1.00 91.56 70 GLN A C 1
ATOM 547 O O . GLN A 1 70 ? 7.443 5.908 -2.770 1.00 91.56 70 GLN A O 1
ATOM 552 N N . ALA A 1 71 ? 8.844 4.262 -3.385 1.00 92.06 71 ALA A N 1
ATOM 553 C CA . ALA A 1 71 ? 7.836 3.209 -3.330 1.00 92.06 71 ALA A CA 1
ATOM 554 C C . ALA A 1 71 ? 7.346 2.988 -1.891 1.00 92.06 71 ALA A C 1
ATOM 556 O O . ALA A 1 71 ? 6.138 2.914 -1.660 1.00 92.06 71 ALA A O 1
ATOM 557 N N . ALA A 1 72 ? 8.267 2.970 -0.922 1.00 93.00 72 ALA A N 1
ATOM 558 C CA . ALA A 1 72 ? 7.947 2.898 0.498 1.00 93.00 72 ALA A CA 1
ATOM 559 C C . ALA A 1 72 ? 7.048 4.068 0.922 1.00 93.00 72 ALA A C 1
ATOM 561 O O . ALA A 1 72 ? 5.988 3.833 1.492 1.00 93.00 72 ALA A O 1
ATOM 562 N N . GLN A 1 73 ? 7.392 5.307 0.553 1.00 92.88 73 GLN A N 1
ATOM 563 C CA . GLN A 1 73 ? 6.591 6.497 0.858 1.00 92.88 73 GLN A CA 1
ATOM 564 C C . GLN A 1 73 ? 5.161 6.405 0.299 1.00 92.88 73 GLN A C 1
ATOM 566 O O . GLN A 1 73 ? 4.198 6.691 1.011 1.00 92.88 73 GLN A O 1
ATOM 571 N N . VAL A 1 74 ? 5.004 5.969 -0.956 1.00 92.31 74 VAL A N 1
ATOM 572 C CA . VAL A 1 74 ? 3.679 5.764 -1.570 1.00 92.31 74 VAL A CA 1
ATOM 573 C C . VAL A 1 74 ? 2.879 4.708 -0.802 1.00 92.31 74 VAL A C 1
ATOM 575 O O . VAL A 1 74 ? 1.694 4.914 -0.523 1.00 92.31 74 VAL A O 1
ATOM 578 N N . GLY A 1 75 ? 3.523 3.601 -0.421 1.00 93.50 75 GLY A N 1
ATOM 579 C CA . GLY A 1 75 ? 2.921 2.565 0.415 1.00 93.50 75 GLY A CA 1
ATOM 580 C C . GLY A 1 75 ? 2.500 3.093 1.787 1.00 93.50 75 GLY A C 1
ATOM 581 O O . GLY A 1 75 ? 1.375 2.850 2.220 1.00 93.50 75 GLY A O 1
ATOM 582 N N . GLU A 1 76 ? 3.350 3.875 2.454 1.00 94.38 76 GLU A N 1
ATOM 583 C CA . GLU A 1 76 ? 3.046 4.477 3.755 1.00 94.38 76 GLU A CA 1
ATOM 584 C C . GLU A 1 76 ? 1.844 5.415 3.687 1.00 94.38 76 GLU A C 1
ATOM 586 O O . GLU A 1 76 ? 0.979 5.381 4.565 1.00 94.38 76 GLU A O 1
ATOM 591 N N . ASP A 1 77 ? 1.755 6.235 2.642 1.00 93.62 77 ASP A N 1
ATOM 592 C CA . ASP A 1 77 ? 0.641 7.159 2.451 1.00 93.62 77 ASP A CA 1
ATOM 593 C C . ASP A 1 77 ? -0.663 6.415 2.112 1.00 93.62 77 ASP A C 1
ATOM 595 O O . ASP A 1 77 ? -1.740 6.796 2.585 1.00 93.62 77 ASP A O 1
ATOM 599 N N . ALA A 1 78 ? -0.593 5.316 1.353 1.00 92.81 78 ALA A N 1
ATOM 600 C CA . ALA A 1 78 ? -1.733 4.427 1.120 1.00 92.81 78 ALA A CA 1
ATOM 601 C C . ALA A 1 78 ? -2.220 3.769 2.424 1.00 92.81 78 ALA A C 1
ATOM 603 O O . ALA A 1 78 ? -3.404 3.873 2.760 1.00 92.81 78 ALA A O 1
ATOM 604 N N . LEU A 1 79 ? -1.310 3.185 3.210 1.00 93.88 79 LEU A N 1
ATOM 605 C CA . LEU A 1 79 ? -1.624 2.586 4.511 1.00 93.88 79 LEU A CA 1
ATOM 606 C C . LEU A 1 79 ? -2.198 3.610 5.490 1.00 93.88 79 LEU A C 1
ATOM 608 O O . LEU A 1 79 ? -3.210 3.356 6.142 1.00 93.88 79 LEU A O 1
ATOM 612 N N . ARG A 1 80 ? -1.585 4.794 5.583 1.00 94.44 80 ARG A N 1
ATOM 613 C CA . ARG A 1 80 ? -2.042 5.861 6.477 1.00 94.44 80 ARG A CA 1
ATOM 614 C C . ARG A 1 80 ? -3.457 6.300 6.123 1.00 94.44 80 ARG A C 1
ATOM 616 O O . ARG A 1 80 ? -4.271 6.479 7.025 1.00 94.44 80 ARG A O 1
ATOM 623 N N . ARG A 1 81 ? -3.781 6.430 4.831 1.00 93.12 81 ARG A N 1
ATOM 624 C CA . ARG A 1 81 ? -5.152 6.721 4.383 1.00 93.12 81 ARG A CA 1
ATOM 625 C C . ARG A 1 81 ? -6.121 5.604 4.739 1.00 93.12 81 ARG A C 1
ATOM 627 O O . ARG A 1 81 ? -7.191 5.912 5.261 1.00 93.12 81 ARG A O 1
ATOM 634 N N . ALA A 1 82 ? -5.755 4.346 4.502 1.00 92.06 82 ALA A N 1
ATOM 635 C CA . ALA A 1 82 ? -6.579 3.198 4.876 1.00 92.06 82 ALA A CA 1
ATOM 636 C C . ALA A 1 82 ? -6.885 3.187 6.383 1.00 92.06 82 ALA A C 1
ATOM 638 O O . ALA A 1 82 ? -8.034 2.995 6.770 1.00 92.06 82 ALA A O 1
ATOM 639 N N . ILE A 1 83 ? -5.892 3.493 7.226 1.00 92.56 83 ILE A N 1
ATOM 640 C CA . ILE A 1 83 ? -6.092 3.619 8.673 1.00 92.56 83 ILE A CA 1
ATOM 641 C C . ILE A 1 83 ? -7.036 4.777 8.994 1.00 92.56 83 ILE A C 1
ATOM 643 O O . ILE A 1 83 ? -8.065 4.563 9.621 1.00 92.56 83 ILE A O 1
ATOM 647 N N . VAL A 1 84 ? -6.710 5.995 8.554 1.00 93.25 84 VAL A N 1
ATOM 648 C CA . VAL A 1 84 ? -7.438 7.218 8.939 1.00 93.25 84 VAL A CA 1
ATOM 649 C C . VAL A 1 84 ? -8.894 7.197 8.471 1.00 93.25 84 VAL A C 1
ATOM 651 O O . VAL A 1 84 ? -9.772 7.722 9.153 1.00 93.25 84 VAL A O 1
ATOM 654 N N . THR A 1 85 ? -9.165 6.603 7.311 1.00 92.00 85 THR A N 1
ATOM 655 C CA . THR A 1 85 ? -10.523 6.520 6.753 1.00 92.00 85 THR A CA 1
ATOM 656 C C . THR A 1 85 ? -11.290 5.286 7.225 1.00 92.00 85 THR A C 1
ATOM 658 O O . THR A 1 85 ? -12.523 5.302 7.240 1.00 92.00 85 THR A O 1
ATOM 661 N N . GLY A 1 86 ? -10.583 4.229 7.629 1.00 88.06 86 GLY A N 1
ATOM 662 C CA . GLY A 1 86 ? -11.161 2.979 8.095 1.00 88.06 86 GLY A CA 1
ATOM 663 C C . GLY A 1 86 ? -11.654 3.053 9.538 1.00 88.06 86 GLY A C 1
ATOM 664 O O . GLY A 1 86 ? -11.142 3.803 10.370 1.00 88.06 86 GLY A O 1
ATOM 665 N N . ARG A 1 87 ? -12.660 2.232 9.845 1.00 87.75 87 ARG A N 1
ATOM 666 C CA . ARG A 1 87 ? -13.013 1.871 11.226 1.00 87.75 87 ARG A CA 1
ATOM 667 C C . ARG A 1 87 ? -12.234 0.629 11.634 1.00 87.75 87 ARG A C 1
ATOM 669 O O . ARG A 1 87 ? -11.895 -0.156 10.756 1.00 87.75 87 ARG A O 1
ATOM 676 N N . VAL A 1 88 ? -12.040 0.386 12.930 1.00 85.06 88 VAL A N 1
ATOM 677 C CA . VAL A 1 88 ? -11.261 -0.757 13.456 1.00 85.06 88 VAL A CA 1
ATOM 678 C C . VAL A 1 88 ? -11.622 -2.090 12.803 1.00 85.06 88 VAL A C 1
ATOM 680 O O . VAL A 1 88 ? -10.738 -2.828 12.387 1.00 85.06 88 VAL A O 1
ATOM 683 N N . LEU A 1 89 ? -12.917 -2.393 12.680 1.00 84.88 89 LEU A N 1
ATOM 684 C CA . LEU A 1 89 ? -13.404 -3.661 12.115 1.00 84.88 89 LEU A CA 1
ATOM 685 C C . LEU A 1 89 ? -13.287 -3.749 10.585 1.00 84.88 89 LEU A C 1
ATOM 687 O O . LEU A 1 89 ? -13.590 -4.786 10.006 1.00 84.88 89 LEU A O 1
ATOM 691 N N . SER A 1 90 ? -12.913 -2.654 9.931 1.00 88.19 90 SER A N 1
ATOM 692 C CA . SER A 1 90 ? -12.777 -2.529 8.479 1.00 88.19 90 SER A CA 1
ATOM 693 C C . SER A 1 90 ? -11.350 -2.166 8.068 1.00 88.19 90 SER A C 1
ATOM 695 O O . SER A 1 90 ? -11.128 -1.811 6.913 1.00 88.19 90 SER A O 1
ATOM 697 N N . LEU A 1 91 ? -10.400 -2.202 9.008 1.00 89.94 91 LEU A N 1
ATOM 698 C CA . LEU A 1 91 ? -8.989 -2.038 8.692 1.00 89.94 91 LEU A CA 1
ATOM 699 C C . LEU A 1 91 ? -8.501 -3.254 7.892 1.00 89.94 91 LEU A C 1
ATOM 701 O O . LEU A 1 91 ? -8.924 -4.373 8.192 1.00 89.94 91 LEU A O 1
ATOM 705 N N . PRO A 1 92 ? -7.615 -3.047 6.905 1.00 89.94 92 PRO A N 1
ATOM 706 C CA . PRO A 1 92 ? -7.047 -4.144 6.135 1.00 89.94 92 PRO A CA 1
ATOM 707 C C . PRO A 1 92 ? -6.215 -5.056 7.046 1.00 89.94 92 PRO A C 1
ATOM 709 O O . PRO A 1 92 ? -5.408 -4.589 7.856 1.00 89.94 92 PRO A O 1
ATOM 712 N N . GLY A 1 93 ? -6.459 -6.357 6.933 1.00 88.94 93 GLY A N 1
ATOM 713 C CA . GLY A 1 93 ? -5.750 -7.412 7.640 1.00 88.94 93 GLY A CA 1
ATOM 714 C C . GLY A 1 93 ? -4.555 -7.938 6.850 1.00 88.94 93 GLY A C 1
ATOM 715 O O . GLY A 1 93 ? -4.273 -7.510 5.737 1.00 88.94 93 GLY A O 1
ATOM 716 N N . ILE A 1 94 ? -3.836 -8.895 7.435 1.00 92.00 94 ILE A N 1
ATOM 717 C CA . ILE A 1 94 ? -2.693 -9.539 6.776 1.00 92.00 94 ILE A CA 1
ATOM 718 C C . ILE A 1 94 ? -3.164 -10.252 5.502 1.00 92.00 94 ILE A C 1
ATOM 720 O O . ILE A 1 94 ? -4.089 -11.061 5.550 1.00 92.00 94 ILE A O 1
ATOM 724 N N . GLY A 1 95 ? -2.484 -9.985 4.390 1.00 89.62 95 GLY A N 1
ATOM 725 C CA . GLY A 1 95 ? -2.807 -10.497 3.062 1.00 89.62 95 GLY A CA 1
ATOM 726 C C . GLY A 1 95 ? -3.764 -9.609 2.267 1.00 89.62 95 GLY A C 1
ATOM 727 O O . GLY A 1 95 ? -3.932 -9.854 1.073 1.00 89.62 95 GLY A O 1
ATOM 728 N N . ASP A 1 96 ? -4.351 -8.579 2.883 1.00 92.25 96 ASP A N 1
ATOM 729 C CA . ASP A 1 96 ? -5.213 -7.643 2.169 1.00 92.25 96 ASP A CA 1
ATOM 730 C C . ASP A 1 96 ? -4.381 -6.660 1.344 1.00 92.25 96 ASP A C 1
ATOM 732 O O . ASP A 1 96 ? -3.350 -6.137 1.785 1.00 92.25 96 ASP A O 1
ATOM 736 N N . GLU A 1 97 ? -4.866 -6.385 0.138 1.00 92.88 97 GLU A N 1
ATOM 737 C CA . GLU A 1 97 ? -4.306 -5.365 -0.737 1.00 92.88 97 GLU A CA 1
ATOM 738 C C . GLU A 1 97 ? -4.932 -4.000 -0.434 1.00 92.88 97 GLU A C 1
ATOM 740 O O . GLU A 1 97 ? -6.152 -3.855 -0.309 1.00 92.88 97 GLU A O 1
ATOM 745 N N . VAL A 1 98 ? -4.087 -2.978 -0.321 1.00 92.62 98 VAL A N 1
ATOM 746 C CA . VAL A 1 98 ? -4.505 -1.611 -0.018 1.00 92.62 98 VAL A CA 1
ATOM 747 C C . VAL A 1 98 ? -4.588 -0.800 -1.299 1.00 92.62 98 VAL A C 1
ATOM 749 O O . VAL A 1 98 ? -3.637 -0.721 -2.073 1.00 92.62 98 VAL A O 1
ATOM 752 N N . ALA A 1 99 ? -5.733 -0.147 -1.499 1.00 90.31 99 ALA A N 1
ATOM 753 C CA . ALA A 1 99 ? -5.953 0.689 -2.665 1.00 90.31 99 ALA A CA 1
ATOM 754 C C . ALA A 1 99 ? -4.956 1.857 -2.704 1.00 90.31 99 ALA A C 1
ATOM 756 O O . ALA A 1 99 ? -4.932 2.722 -1.822 1.00 90.31 99 ALA A O 1
ATOM 757 N N . LEU A 1 100 ? -4.175 1.908 -3.781 1.00 83.19 100 LEU A N 1
ATOM 758 C CA . LEU A 1 100 ? -3.412 3.085 -4.164 1.00 83.19 100 LEU A CA 1
ATOM 759 C C . LEU A 1 100 ? -4.425 4.180 -4.514 1.00 83.19 100 LEU A C 1
ATOM 761 O O . LEU A 1 100 ? -5.211 4.041 -5.450 1.00 83.19 100 LEU A O 1
ATOM 765 N N . GLY A 1 101 ? -4.488 5.239 -3.706 1.00 75.44 101 GLY A N 1
ATOM 766 C CA . GLY A 1 101 ? -5.395 6.351 -3.987 1.00 75.44 101 GLY A CA 1
ATOM 767 C C . GLY A 1 101 ? -5.048 7.049 -5.304 1.00 75.44 101 GLY A C 1
ATOM 768 O O . GLY A 1 101 ? -3.999 6.810 -5.893 1.00 75.44 101 GLY A O 1
ATOM 769 N N . SER A 1 102 ? -5.908 7.963 -5.746 1.00 70.25 102 SER A N 1
ATOM 770 C CA . SER A 1 102 ? -5.786 8.664 -7.036 1.00 70.25 102 SER A CA 1
ATOM 771 C C . SER A 1 102 ? -4.630 9.671 -7.130 1.00 70.25 102 SER A C 1
ATOM 773 O O . SER A 1 102 ? -4.650 10.530 -8.014 1.00 70.25 102 SER A O 1
ATOM 775 N N . ASP A 1 103 ? -3.672 9.626 -6.204 1.00 67.94 103 ASP A N 1
ATOM 776 C CA . ASP A 1 103 ? -2.523 10.521 -6.250 1.00 67.94 103 ASP A CA 1
ATOM 777 C C . ASP A 1 103 ? -1.691 10.220 -7.497 1.00 67.94 103 ASP A C 1
ATOM 779 O O . ASP A 1 103 ? -1.582 9.059 -7.906 1.00 67.94 103 ASP A O 1
ATOM 783 N N . PRO A 1 104 ? -1.122 11.256 -8.135 1.00 62.66 104 PRO A N 1
ATOM 784 C CA . PRO A 1 104 ? -0.277 11.049 -9.294 1.00 62.66 104 PRO A CA 1
ATOM 785 C C . PRO A 1 104 ? 0.857 10.082 -8.921 1.00 62.66 104 PRO A C 1
ATOM 787 O O . PRO A 1 104 ? 1.449 10.236 -7.848 1.00 62.66 104 PRO A O 1
ATOM 790 N N . PRO A 1 105 ? 1.161 9.090 -9.780 1.00 66.19 105 PRO A N 1
ATOM 791 C CA . PRO A 1 105 ? 2.235 8.146 -9.511 1.00 66.19 105 PRO A CA 1
ATOM 792 C C . PRO A 1 105 ? 3.531 8.913 -9.241 1.00 66.19 105 PRO A C 1
ATOM 794 O O . PRO A 1 105 ? 3.828 9.902 -9.922 1.00 66.19 105 PRO A O 1
ATOM 797 N N . ALA A 1 106 ? 4.282 8.475 -8.227 1.00 70.75 106 ALA A N 1
ATOM 798 C CA . ALA A 1 106 ? 5.576 9.060 -7.910 1.00 70.75 106 ALA A CA 1
ATOM 799 C C . ALA A 1 106 ? 6.461 9.038 -9.166 1.00 70.75 106 ALA A C 1
ATOM 801 O O . ALA A 1 106 ? 6.532 8.039 -9.882 1.00 70.75 106 ALA A O 1
ATOM 802 N N . ALA A 1 107 ? 7.068 10.182 -9.483 1.00 80.88 107 ALA A N 1
ATOM 803 C CA . ALA A 1 107 ? 7.733 10.380 -10.762 1.00 80.88 107 ALA A CA 1
ATOM 804 C C . ALA A 1 107 ? 8.830 9.325 -10.978 1.00 80.88 107 ALA A C 1
ATOM 806 O O . ALA A 1 107 ? 9.817 9.291 -10.248 1.00 80.88 107 ALA A O 1
ATOM 807 N N . GLY A 1 108 ? 8.652 8.488 -12.004 1.00 82.25 108 GLY A N 1
ATOM 808 C CA . GLY A 1 108 ? 9.637 7.492 -12.418 1.00 82.25 108 GLY A CA 1
ATOM 809 C C . GLY A 1 108 ? 9.568 6.135 -11.712 1.00 82.25 108 GLY A C 1
ATOM 810 O O . GLY A 1 108 ? 10.415 5.278 -11.973 1.00 82.25 108 GLY A O 1
ATOM 811 N N . ILE A 1 109 ? 8.558 5.905 -10.870 1.00 88.44 109 ILE A N 1
ATOM 812 C CA . ILE A 1 109 ? 8.201 4.571 -10.379 1.00 88.44 109 ILE A CA 1
ATOM 813 C C . ILE A 1 109 ? 6.714 4.296 -10.619 1.00 88.44 109 ILE A C 1
ATOM 815 O O . ILE A 1 109 ? 5.881 5.201 -10.601 1.00 88.44 109 ILE A O 1
ATOM 819 N N . ALA A 1 110 ? 6.365 3.036 -10.845 1.00 89.19 110 ALA A N 1
ATOM 820 C CA . ALA A 1 110 ? 4.984 2.576 -10.820 1.00 89.19 110 ALA A CA 1
ATOM 821 C C . ALA A 1 110 ? 4.848 1.538 -9.709 1.00 89.19 110 ALA A C 1
ATOM 823 O O . ALA A 1 110 ? 5.591 0.561 -9.681 1.00 89.19 110 ALA A O 1
ATOM 824 N N . VAL A 1 111 ? 3.930 1.781 -8.777 1.00 90.06 111 VAL A N 1
ATOM 825 C CA . VAL A 1 111 ? 3.597 0.823 -7.722 1.00 90.06 111 VAL A CA 1
ATOM 826 C C . VAL A 1 111 ? 2.482 -0.071 -8.245 1.00 90.06 111 VAL A C 1
ATOM 828 O O . VAL A 1 111 ? 1.451 0.430 -8.691 1.00 90.06 111 VAL A O 1
ATOM 831 N N . ASP A 1 112 ? 2.717 -1.376 -8.213 1.00 90.50 112 ASP A N 1
ATOM 832 C CA . ASP A 1 112 ? 1.800 -2.388 -8.728 1.00 90.50 112 ASP A CA 1
ATOM 833 C C . ASP A 1 112 ? 0.816 -2.847 -7.659 1.00 90.50 112 ASP A C 1
ATOM 835 O O . ASP A 1 112 ? -0.373 -2.971 -7.940 1.00 90.50 112 ASP A O 1
ATOM 839 N N . SER A 1 113 ? 1.308 -3.073 -6.439 1.00 92.25 113 SER A N 1
ATOM 840 C CA . SER A 1 113 ? 0.492 -3.521 -5.311 1.00 92.25 113 SER A CA 1
ATOM 841 C C . SER A 1 113 ? 1.105 -3.131 -3.967 1.00 92.25 113 SER A C 1
ATOM 843 O O . SER A 1 113 ? 2.316 -2.930 -3.838 1.00 92.25 113 SER A O 1
ATOM 845 N N . VAL A 1 114 ? 0.246 -3.033 -2.952 1.00 93.94 114 VAL A N 1
ATOM 846 C CA . VAL A 1 114 ? 0.621 -2.819 -1.549 1.00 93.94 114 VAL A CA 1
ATOM 847 C C . VAL A 1 114 ? -0.137 -3.842 -0.714 1.00 93.94 114 VAL A C 1
ATOM 849 O O . VAL A 1 114 ? -1.349 -3.720 -0.556 1.00 93.94 114 VAL A O 1
ATOM 852 N N . VAL A 1 115 ? 0.558 -4.853 -0.196 1.00 95.31 115 VAL A N 1
ATOM 853 C CA . VAL A 1 115 ? -0.052 -5.980 0.526 1.00 95.31 115 VAL A CA 1
ATOM 854 C C . VAL A 1 115 ? 0.346 -5.932 1.990 1.00 95.31 115 VAL A C 1
ATOM 856 O O . VAL A 1 115 ? 1.530 -5.934 2.316 1.00 95.31 115 VAL A O 1
ATOM 859 N N . VAL A 1 116 ? -0.636 -5.908 2.889 1.00 93.81 116 VAL A N 1
ATOM 860 C CA . VAL A 1 116 ? -0.384 -5.869 4.334 1.00 93.81 116 VAL A CA 1
ATOM 861 C C . VAL A 1 116 ? 0.244 -7.184 4.791 1.00 93.81 116 VAL A C 1
ATOM 863 O O . VAL A 1 116 ? -0.299 -8.264 4.572 1.00 93.81 116 VAL A O 1
ATOM 866 N N . THR A 1 117 ? 1.376 -7.103 5.478 1.00 94.06 117 THR A N 1
ATOM 867 C CA . THR A 1 117 ? 2.101 -8.257 6.028 1.00 94.06 117 THR A CA 1
ATOM 868 C C . THR A 1 117 ? 2.003 -8.335 7.546 1.00 94.06 117 THR A C 1
ATOM 870 O O . THR A 1 117 ? 2.063 -9.431 8.105 1.00 94.06 117 THR A O 1
ATOM 873 N N . ALA A 1 118 ? 1.792 -7.202 8.220 1.00 89.69 118 ALA A N 1
ATOM 874 C CA . ALA A 1 118 ? 1.514 -7.152 9.648 1.00 89.69 118 ALA A CA 1
ATOM 875 C C . ALA A 1 118 ? 0.458 -6.091 9.971 1.00 89.69 118 ALA A C 1
ATOM 877 O O . ALA A 1 118 ? 0.454 -4.996 9.409 1.00 89.69 118 ALA A O 1
ATOM 878 N N . ALA A 1 119 ? -0.420 -6.414 10.918 1.00 89.94 119 ALA A N 1
ATOM 879 C CA . ALA A 1 119 ? -1.443 -5.509 11.416 1.00 89.94 119 ALA A CA 1
ATOM 880 C C . ALA A 1 119 ? -1.520 -5.606 12.943 1.00 89.94 119 ALA A C 1
ATOM 882 O O . ALA A 1 119 ? -1.740 -6.685 13.494 1.00 89.94 119 ALA A O 1
ATOM 883 N N . ASP A 1 120 ? -1.342 -4.475 13.617 1.00 88.56 120 ASP A N 1
ATOM 884 C CA . ASP A 1 120 ? -1.477 -4.329 15.063 1.00 88.56 120 ASP A CA 1
ATOM 885 C C . ASP A 1 120 ? -2.455 -3.187 15.365 1.00 88.56 120 ASP A C 1
ATOM 887 O O . ASP A 1 120 ? -2.359 -2.099 14.794 1.00 88.56 120 ASP A O 1
ATOM 891 N N . VAL A 1 121 ? -3.428 -3.433 16.241 1.00 83.12 121 VAL A N 1
ATOM 892 C CA . VAL A 1 121 ? -4.465 -2.456 16.593 1.00 83.12 121 VAL A CA 1
ATOM 893 C C . VAL A 1 121 ? -4.556 -2.340 18.106 1.00 83.12 121 VAL A C 1
ATOM 895 O O . VAL A 1 121 ? -5.051 -3.221 18.810 1.00 83.12 121 VAL A O 1
ATOM 898 N N . GLU A 1 122 ? -4.126 -1.192 18.611 1.00 81.12 122 GLU A N 1
ATOM 899 C CA . GLU A 1 122 ? -4.225 -0.824 20.009 1.00 81.12 122 GLU A CA 1
ATOM 900 C C . GLU A 1 122 ? -5.588 -0.166 20.275 1.00 81.12 122 GLU A C 1
ATOM 902 O O . GLU A 1 122 ? -5.831 1.021 20.029 1.00 81.12 122 GLU A O 1
ATOM 907 N N . ILE A 1 123 ? -6.512 -0.977 20.795 1.00 71.62 123 ILE A N 1
ATOM 908 C CA . ILE A 1 123 ? -7.840 -0.530 21.219 1.00 71.62 123 ILE A CA 1
ATOM 909 C C . ILE A 1 123 ? -7.718 0.147 22.588 1.00 71.62 123 ILE A C 1
ATOM 911 O O . ILE A 1 123 ? -7.464 -0.510 23.607 1.00 71.62 123 ILE A O 1
ATOM 915 N N . THR A 1 124 ? -7.955 1.458 22.629 1.00 66.31 124 THR A N 1
ATOM 916 C CA . THR A 1 124 ? -8.007 2.222 23.881 1.00 66.31 124 THR A CA 1
ATOM 917 C C . THR A 1 124 ? -9.100 1.673 24.811 1.00 66.31 124 THR A C 1
ATOM 919 O O . THR A 1 124 ? -10.104 1.098 24.379 1.00 66.31 124 THR A O 1
ATOM 922 N N . ARG A 1 125 ? -8.924 1.834 26.132 1.00 61.00 125 ARG A N 1
ATOM 923 C CA . ARG A 1 125 ? -9.886 1.324 27.135 1.00 61.00 125 ARG A CA 1
ATOM 924 C C . ARG A 1 125 ? -11.318 1.822 26.910 1.00 61.00 125 ARG A C 1
ATOM 926 O O . ARG A 1 125 ? -12.256 1.099 27.239 1.00 61.00 125 ARG A O 1
ATOM 933 N N . GLU A 1 126 ? -11.484 3.029 26.374 1.00 58.84 126 GLU A N 1
ATOM 934 C CA . GLU A 1 126 ? -12.795 3.622 26.090 1.00 58.84 126 GLU A CA 1
ATOM 935 C C . GLU A 1 126 ? -13.491 2.936 24.912 1.00 58.84 126 GLU A C 1
ATOM 937 O O . GLU A 1 126 ? -14.662 2.577 25.024 1.00 58.84 126 GLU A O 1
ATOM 942 N N . LEU A 1 127 ? -12.761 2.632 23.835 1.00 60.81 127 LEU A N 1
ATOM 943 C CA . LEU A 1 127 ? -13.318 1.916 22.690 1.00 60.81 127 LEU A CA 1
ATOM 944 C C . LEU A 1 127 ? -13.678 0.464 23.048 1.00 60.81 127 LEU A C 1
ATOM 946 O O . LEU A 1 127 ? -14.715 -0.042 22.627 1.00 60.81 127 LEU A O 1
ATOM 950 N N . ARG A 1 128 ? -12.901 -0.187 23.927 1.00 58.56 128 ARG A N 1
ATOM 951 C CA . ARG A 1 128 ? -13.241 -1.523 24.451 1.00 58.56 128 ARG A CA 1
ATOM 952 C C . ARG A 1 128 ? -14.594 -1.542 25.176 1.00 58.56 128 ARG A C 1
ATOM 954 O O . ARG A 1 128 ? -15.321 -2.521 25.054 1.00 58.56 128 ARG A O 1
ATOM 961 N N . ARG A 1 129 ? -14.942 -0.467 25.899 1.00 60.69 129 ARG A N 1
ATOM 962 C CA . ARG A 1 129 ? -16.256 -0.327 26.558 1.00 60.69 129 ARG A CA 1
ATOM 963 C C . ARG A 1 129 ? -17.403 -0.133 25.564 1.00 60.69 129 ARG A C 1
ATOM 965 O O . ARG A 1 129 ? -18.519 -0.526 25.873 1.00 60.69 129 ARG A O 1
ATOM 972 N N . LEU A 1 130 ? -17.137 0.468 24.404 1.00 60.56 130 LEU A N 1
ATOM 973 C CA . LEU A 1 130 ? -18.138 0.701 23.357 1.00 60.56 130 LEU A CA 1
ATOM 974 C C . LEU A 1 130 ? -18.371 -0.535 22.474 1.00 60.56 130 LEU A C 1
ATOM 976 O O . LEU A 1 130 ? -19.490 -0.748 22.021 1.00 60.56 130 LEU A O 1
ATOM 980 N N . VAL A 1 131 ? -17.336 -1.350 22.245 1.00 63.91 131 VAL A N 1
ATOM 981 C CA . VAL A 1 131 ? -17.414 -2.561 21.403 1.00 63.91 131 VAL A CA 1
ATOM 982 C C . VAL A 1 131 ? -17.857 -3.794 22.199 1.00 63.91 131 VAL A C 1
ATOM 984 O O . VAL A 1 131 ? -18.597 -4.625 21.682 1.00 63.91 131 VAL A O 1
ATOM 987 N N . GLY A 1 132 ? -17.435 -3.922 23.459 1.00 60.75 132 GLY A N 1
ATOM 988 C CA . GLY A 1 132 ? -17.753 -5.064 24.321 1.00 60.75 132 GLY A CA 1
ATOM 989 C C . GLY A 1 132 ? -18.936 -4.819 25.254 1.00 60.75 132 GLY A C 1
ATOM 990 O O . GLY A 1 132 ? -18.782 -5.048 26.448 1.00 60.75 132 GLY A O 1
ATOM 991 N N . GLY A 1 133 ? -20.061 -4.295 24.746 1.00 40.03 133 GLY A N 1
ATOM 992 C CA . GLY A 1 133 ? -21.271 -4.042 25.547 1.00 40.03 133 GLY A CA 1
ATOM 993 C C . GLY A 1 133 ? -21.678 -5.231 26.448 1.00 40.03 133 GLY A C 1
ATOM 994 O O . GLY A 1 133 ? -21.333 -6.363 26.121 1.00 40.03 133 GLY A O 1
ATOM 995 N N . PRO A 1 134 ? -22.381 -4.946 27.564 1.00 52.59 134 PRO A N 1
ATOM 996 C CA . PRO A 1 134 ? -22.360 -5.656 28.857 1.00 52.59 134 PRO A CA 1
ATOM 997 C C . PRO A 1 134 ? -22.545 -7.176 28.835 1.00 52.59 134 PRO A C 1
ATOM 999 O O . PRO A 1 134 ? -23.371 -7.672 28.039 1.00 52.59 134 PRO A O 1
#

Secondary structure (DSSP, 8-state):
-HHHHHHHHHHHHHHHHHHHHHH-S-------EEEEEEEEEE-TTS-EEEEEEEEEEEE--TT-S-HHHHHHHHHHHHHHHHHHHS-GGGS--TTPBPP--SSPPPTTEEEEEEEEEEEEEE--HHHHHHHS--

Sequence (134 aa):
MAYLLLVIIVPLVAYTVWSVRRVTEPWFDDAPRHAWASARASSADGALARLEAEVTYRITDAGVRSPEDQAAQVGEDALRRAIVTGRVLSLPGIGDEVALGSDPPAAGIAVDSVVVTAADVEITRELRRLVGGP

pLDDT: mean 80.8, std 14.06, range [40.03, 96.56]

Radius of gyration: 25.64 Å; chains: 1; bounding box: 52×22×91 Å